Protein AF-A0A383ETC2-F1 (afdb_monomer)

Mean predicted aligned error: 9.5 Å

Nearest PDB structures (foldseek):
  1ifq-assembly1_A  TM=3.343E-01  e=2.423E+00  Mus musculus
  5vnj-assembly1_C  TM=3.309E-01  e=2.582E+00  Mus musculus
  7e2d-assembly1_D  TM=2.742E-01  e=3.548E+00  Saccharomyces cerevisiae S288C

Foldseek 3Di:
DDPDDDPPPPVPPPFVPDDDPPDDPWDWPDDDQKTWTWDDDPNDIDIDIDHDDPDDPVVVCVQVVPQQCCVVVPVPDPGDDDDDDD

Structure (mmCIF, N/CA/C/O backbone):
data_AF-A0A383ETC2-F1
#
_entry.id   AF-A0A383ETC2-F1
#
loop_
_atom_site.group_PDB
_atom_site.id
_atom_site.type_symbol
_atom_site.label_atom_id
_atom_site.label_alt_id
_atom_site.label_comp_id
_atom_site.label_asym_id
_atom_site.label_entity_id
_atom_site.label_seq_id
_atom_site.pdbx_PDB_ins_code
_atom_site.Cartn_x
_atom_site.Cartn_y
_atom_site.Cartn_z
_atom_site.occupancy
_atom_site.B_iso_or_equiv
_atom_site.auth_seq_id
_atom_site.auth_comp_id
_atom_site.auth_asym_id
_atom_site.auth_atom_id
_atom_site.pdbx_PDB_model_num
ATOM 1 N N . MET A 1 1 ? 35.928 41.538 -15.212 1.00 42.78 1 MET A N 1
ATOM 2 C CA . MET A 1 1 ? 36.092 40.078 -15.390 1.00 42.78 1 MET A CA 1
ATOM 3 C C . MET A 1 1 ? 34.988 39.430 -14.569 1.00 42.78 1 MET A C 1
ATOM 5 O O . MET A 1 1 ? 34.859 39.773 -13.404 1.00 42.78 1 MET A O 1
ATOM 9 N N . PHE A 1 2 ? 34.095 3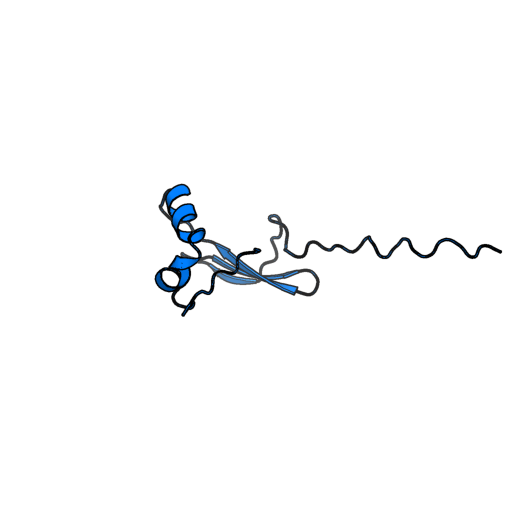8.684 -15.214 1.00 46.91 2 PHE A N 1
ATOM 10 C CA . PHE A 1 2 ? 32.750 38.355 -14.731 1.00 46.91 2 PHE A CA 1
ATOM 11 C C . PHE A 1 2 ? 32.750 37.496 -13.453 1.00 46.91 2 PHE A C 1
ATOM 13 O O . PHE A 1 2 ? 32.922 36.286 -13.514 1.00 46.91 2 PHE A O 1
ATOM 20 N N . THR A 1 3 ? 32.508 38.113 -12.297 1.00 49.47 3 THR A N 1
ATOM 21 C CA . THR A 1 3 ? 32.125 37.434 -11.048 1.00 49.47 3 THR A CA 1
ATOM 22 C C . THR A 1 3 ? 30.611 37.464 -10.918 1.00 49.47 3 THR A C 1
ATOM 24 O O . THR A 1 3 ? 30.045 38.231 -10.145 1.00 49.47 3 THR A O 1
ATOM 27 N N . SER A 1 4 ? 29.925 36.711 -11.761 1.00 55.88 4 SER A N 1
ATOM 28 C CA . SER A 1 4 ? 28.486 36.476 -11.664 1.00 55.88 4 SER A CA 1
ATOM 29 C C . SER A 1 4 ? 28.177 35.249 -12.504 1.00 55.88 4 SER A C 1
ATOM 31 O O . SER A 1 4 ? 28.752 35.093 -13.576 1.00 55.88 4 SER A O 1
ATOM 33 N N . ILE A 1 5 ? 27.231 34.433 -12.041 1.00 59.28 5 ILE A N 1
ATOM 34 C CA . ILE A 1 5 ? 26.685 33.244 -12.718 1.00 59.28 5 ILE A CA 1
ATOM 35 C C . ILE A 1 5 ? 27.441 31.932 -12.428 1.00 59.28 5 ILE A C 1
ATOM 37 O O . ILE A 1 5 ? 27.852 31.230 -13.339 1.00 59.28 5 ILE A O 1
ATOM 41 N N . ILE A 1 6 ? 27.546 31.527 -11.157 1.00 52.69 6 ILE A N 1
ATOM 42 C CA . ILE A 1 6 ? 27.477 30.091 -10.812 1.00 52.69 6 ILE A CA 1
ATOM 43 C C . ILE A 1 6 ? 26.647 29.942 -9.531 1.00 52.69 6 ILE A C 1
ATOM 45 O O . ILE A 1 6 ? 27.167 29.651 -8.462 1.00 52.69 6 ILE A O 1
ATOM 49 N N . LEU A 1 7 ? 25.341 30.197 -9.615 1.00 49.88 7 LEU A N 1
ATOM 50 C CA . LEU A 1 7 ? 24.400 29.789 -8.560 1.00 49.88 7 LEU A CA 1
ATOM 51 C C . LEU A 1 7 ? 23.19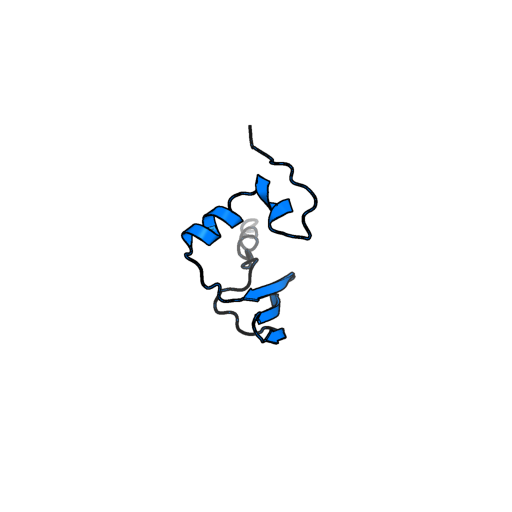5 29.007 -9.111 1.00 49.88 7 LEU A C 1
ATOM 53 O O . LEU A 1 7 ? 22.250 28.747 -8.376 1.00 49.88 7 LEU A O 1
ATOM 57 N N . LEU A 1 8 ? 23.214 28.632 -10.399 1.00 53.69 8 LEU A N 1
ATOM 58 C CA . LEU A 1 8 ? 22.035 28.117 -11.106 1.00 53.69 8 LEU A CA 1
ATOM 59 C C . LEU A 1 8 ? 22.019 26.623 -11.513 1.00 53.69 8 LEU A C 1
ATOM 61 O O . LEU A 1 8 ? 21.085 26.266 -12.221 1.00 53.69 8 LEU A O 1
ATOM 65 N N . PRO A 1 9 ? 22.911 25.698 -11.087 1.00 50.62 9 PRO A N 1
ATOM 66 C CA . PRO A 1 9 ? 22.621 24.279 -11.305 1.00 50.62 9 PRO A CA 1
ATOM 67 C C . PRO A 1 9 ? 22.197 23.520 -10.038 1.00 50.62 9 PRO A C 1
ATOM 69 O O . PRO A 1 9 ? 21.976 22.319 -10.124 1.00 50.62 9 PRO A O 1
ATOM 72 N N . LEU A 1 10 ? 22.043 24.164 -8.870 1.00 50.25 10 LEU A N 1
ATOM 73 C CA . LEU A 1 10 ? 21.657 23.447 -7.639 1.00 50.25 10 LEU A CA 1
ATOM 74 C C . LEU A 1 10 ? 20.157 23.127 -7.519 1.00 50.25 10 LEU A C 1
ATOM 76 O O . LEU A 1 10 ? 19.787 22.315 -6.681 1.00 50.25 10 LEU A O 1
ATOM 80 N N . PHE A 1 11 ? 19.295 23.705 -8.359 1.00 51.31 11 PHE A N 1
ATOM 81 C CA . PHE A 1 11 ? 17.842 23.492 -8.278 1.00 51.31 11 PHE A CA 1
ATOM 82 C C . PHE A 1 11 ? 17.300 22.362 -9.172 1.00 51.31 11 PHE A C 1
ATOM 84 O O . PHE A 1 11 ? 16.093 22.135 -9.189 1.00 51.31 11 PHE A O 1
ATOM 91 N N . LEU A 1 12 ? 18.153 21.646 -9.917 1.00 51.09 12 LEU A N 1
ATOM 92 C CA . LEU A 1 12 ? 17.701 20.678 -10.932 1.00 51.09 12 LEU A CA 1
ATOM 93 C C . LEU A 1 12 ? 17.656 19.213 -10.473 1.00 51.09 12 LEU A C 1
ATOM 95 O O . LEU A 1 12 ? 17.229 18.361 -11.245 1.00 51.09 12 LEU A O 1
ATOM 99 N N . PHE A 1 13 ? 18.026 18.906 -9.230 1.00 51.88 13 PHE A N 1
ATOM 100 C CA . PHE A 1 13 ? 17.975 17.538 -8.701 1.00 51.88 13 PHE A CA 1
ATOM 101 C C . PHE A 1 13 ? 16.915 17.394 -7.609 1.00 51.88 13 PHE A C 1
ATOM 103 O O . PHE A 1 13 ? 17.196 16.930 -6.511 1.00 51.88 13 PHE A O 1
ATOM 110 N N . CYS A 1 14 ? 15.673 17.773 -7.911 1.00 52.16 14 CYS A N 1
ATOM 111 C CA . CYS A 1 14 ? 14.547 17.12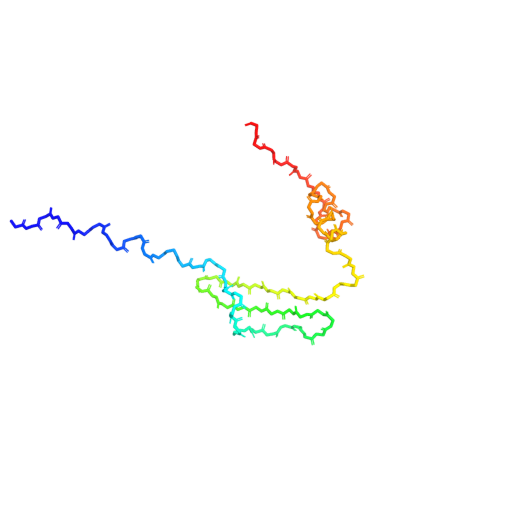4 -7.246 1.00 52.16 14 CYS A CA 1
ATOM 112 C C . CYS A 1 14 ? 14.306 15.819 -8.015 1.00 52.16 14 CYS A C 1
ATOM 114 O O . CYS A 1 14 ? 13.481 15.771 -8.926 1.00 52.16 14 CYS A O 1
ATOM 116 N N . SER A 1 15 ? 15.130 14.797 -7.761 1.00 59.91 15 SER A N 1
ATOM 117 C CA . SER A 1 15 ? 14.815 13.456 -8.249 1.00 59.91 15 SER A CA 1
ATOM 118 C C . SER A 1 15 ? 13.459 13.064 -7.668 1.00 59.91 15 SER A C 1
ATOM 120 O O . SER A 1 15 ? 13.164 13.364 -6.509 1.00 59.91 15 SER A O 1
ATOM 122 N N . GLU A 1 16 ? 12.600 12.440 -8.478 1.00 62.09 16 GLU A N 1
ATOM 123 C CA . GLU A 1 16 ? 11.372 11.856 -7.947 1.00 62.09 16 GLU A CA 1
ATOM 124 C C . GLU A 1 16 ? 11.768 10.911 -6.811 1.00 62.09 16 GLU A C 1
ATOM 126 O O . GLU A 1 16 ? 12.487 9.936 -7.025 1.00 62.09 16 GLU A O 1
ATOM 131 N N . LEU A 1 17 ? 11.345 11.236 -5.586 1.00 77.31 17 LEU A N 1
ATOM 132 C CA . LEU A 1 17 ? 11.691 10.456 -4.401 1.00 77.31 17 LEU A CA 1
ATOM 133 C C . LEU A 1 17 ? 11.209 9.007 -4.563 1.00 77.31 17 LEU A C 1
ATOM 135 O O . LEU A 1 17 ? 11.868 8.088 -4.096 1.00 77.31 17 LEU A O 1
ATOM 139 N N . VAL A 1 18 ? 10.089 8.818 -5.269 1.00 87.75 18 VAL A N 1
ATOM 140 C CA . VAL A 1 18 ? 9.371 7.554 -5.448 1.00 87.75 18 VAL A CA 1
ATOM 141 C C . VAL A 1 18 ? 9.502 7.070 -6.901 1.00 87.75 18 VAL A C 1
ATOM 143 O O . VAL A 1 18 ? 9.353 7.888 -7.808 1.00 87.75 18 VAL A O 1
ATOM 146 N N . PRO A 1 19 ? 9.703 5.760 -7.158 1.00 91.38 19 PRO A N 1
ATOM 147 C CA . PRO A 1 19 ? 9.648 5.212 -8.508 1.00 91.38 19 PRO A CA 1
ATOM 148 C C . PRO A 1 19 ? 8.309 5.547 -9.187 1.00 91.38 19 PRO A C 1
ATOM 150 O O . PRO A 1 19 ? 7.255 5.336 -8.572 1.00 91.38 19 PRO A O 1
ATOM 153 N N . PRO A 1 20 ? 8.305 5.995 -10.455 1.00 90.00 20 PRO A N 1
ATOM 154 C CA . PRO A 1 20 ? 7.076 6.316 -11.163 1.00 90.00 20 PRO A CA 1
ATOM 155 C C . PRO A 1 20 ? 6.214 5.067 -11.339 1.00 90.00 20 PRO A C 1
ATOM 157 O O . PRO A 1 20 ? 6.692 3.929 -11.323 1.00 90.00 20 PRO A O 1
ATOM 160 N N . ALA A 1 21 ? 4.915 5.260 -11.575 1.00 86.56 21 ALA A N 1
ATOM 161 C CA . ALA A 1 21 ? 3.985 4.149 -11.786 1.00 86.56 21 ALA A CA 1
ATOM 162 C C . ALA A 1 21 ? 4.399 3.224 -12.950 1.00 86.56 21 ALA A C 1
ATOM 164 O O . ALA A 1 21 ? 4.083 2.032 -12.923 1.00 86.56 21 ALA A O 1
ATOM 165 N N . THR A 1 22 ? 5.124 3.773 -13.930 1.00 90.12 22 THR A N 1
ATOM 166 C CA . THR A 1 22 ? 5.692 3.086 -15.097 1.00 90.12 22 THR A CA 1
ATOM 167 C C . THR A 1 22 ? 6.978 2.309 -14.799 1.00 90.12 22 THR A C 1
ATOM 169 O O . THR A 1 22 ? 7.452 1.598 -15.679 1.00 90.12 22 THR A O 1
ATOM 172 N N . HIS A 1 23 ? 7.548 2.396 -13.590 1.00 92.12 23 HIS A N 1
ATOM 173 C CA . HIS A 1 23 ? 8.745 1.640 -13.212 1.00 92.12 23 HIS A CA 1
ATOM 174 C C . HIS A 1 23 ? 8.462 0.136 -13.185 1.00 92.12 23 HIS A C 1
ATOM 176 O O . HIS A 1 23 ? 7.612 -0.338 -12.421 1.00 92.12 23 HIS A O 1
ATOM 182 N N . THR A 1 24 ? 9.198 -0.627 -13.992 1.00 91.69 24 THR A N 1
ATOM 183 C CA . THR A 1 24 ? 8.999 -2.076 -14.164 1.00 91.69 24 THR A CA 1
ATOM 184 C C . THR A 1 24 ? 10.090 -2.935 -13.531 1.00 91.69 24 THR A C 1
ATOM 186 O O . THR A 1 24 ? 9.864 -4.125 -13.321 1.00 91.69 24 THR A O 1
ATOM 189 N N . 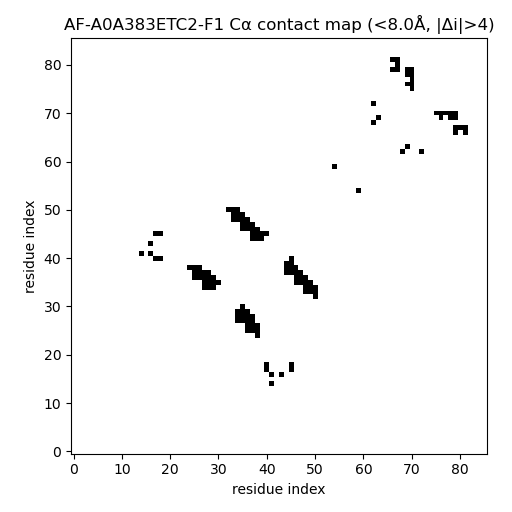SER A 1 25 ? 11.253 -2.367 -13.205 1.00 94.31 25 SER A N 1
ATOM 190 C CA . SER A 1 25 ? 12.430 -3.115 -12.739 1.00 94.31 25 SER A CA 1
ATOM 191 C C . SER A 1 25 ? 12.347 -3.449 -11.246 1.00 94.31 25 SER A C 1
ATOM 193 O O . SER A 1 25 ? 13.080 -2.891 -10.436 1.00 94.31 25 SER A O 1
ATOM 195 N N . TRP A 1 26 ? 11.429 -4.343 -10.876 1.00 96.88 26 TRP A N 1
ATOM 196 C CA . TRP A 1 26 ? 11.243 -4.812 -9.500 1.00 96.88 26 TRP A CA 1
ATOM 197 C C . TRP A 1 26 ? 11.871 -6.191 -9.294 1.00 96.88 26 TRP A C 1
ATOM 199 O O . TRP A 1 26 ? 11.614 -7.122 -10.054 1.00 96.88 26 TRP A O 1
ATOM 209 N N . ASN A 1 27 ? 12.625 -6.347 -8.210 1.00 97.75 27 ASN A N 1
ATOM 210 C CA . ASN A 1 27 ? 13.003 -7.646 -7.671 1.00 97.75 27 ASN A CA 1
ATOM 211 C C . ASN A 1 27 ? 11.806 -8.224 -6.915 1.00 97.75 27 ASN A C 1
ATOM 213 O O . ASN A 1 27 ? 11.334 -7.637 -5.940 1.00 97.75 27 ASN A O 1
ATOM 217 N N . ILE A 1 28 ? 11.298 -9.361 -7.375 1.00 97.50 28 ILE A N 1
ATOM 218 C CA . ILE A 1 28 ? 10.087 -9.979 -6.831 1.00 97.50 28 ILE A CA 1
ATOM 219 C C . ILE A 1 28 ? 10.445 -10.795 -5.583 1.00 97.50 28 ILE A C 1
ATOM 221 O O . ILE A 1 28 ? 11.325 -11.649 -5.632 1.00 97.50 28 ILE A O 1
ATOM 225 N N . ILE A 1 29 ? 9.741 -10.536 -4.479 1.00 97.75 29 ILE A N 1
ATOM 226 C CA . ILE A 1 29 ? 9.804 -11.328 -3.239 1.00 97.75 29 ILE A CA 1
ATOM 227 C C . ILE A 1 29 ? 8.666 -12.353 -3.224 1.00 97.75 29 ILE A C 1
ATOM 229 O O . ILE A 1 29 ? 8.884 -13.509 -2.878 1.00 97.75 29 ILE A O 1
ATOM 233 N N . GLN A 1 30 ? 7.460 -11.930 -3.615 1.00 96.75 30 GLN A N 1
ATOM 234 C CA . GLN A 1 30 ? 6.251 -12.756 -3.626 1.00 96.75 30 GLN A CA 1
ATOM 235 C C . GLN A 1 30 ? 5.375 -12.386 -4.829 1.00 96.75 30 GLN A C 1
ATOM 237 O O . GLN A 1 30 ? 5.316 -11.220 -5.221 1.00 96.75 30 GLN A O 1
ATOM 242 N N . ASN A 1 31 ? 4.726 -13.377 -5.443 1.00 95.19 31 ASN A N 1
ATOM 243 C CA . ASN A 1 31 ? 3.916 -13.202 -6.653 1.00 95.19 31 ASN A CA 1
ATOM 244 C C . ASN A 1 31 ? 2.725 -14.176 -6.674 1.00 95.19 31 ASN A C 1
ATOM 246 O O . ASN A 1 31 ? 2.594 -14.982 -7.593 1.00 95.19 31 ASN A O 1
ATOM 250 N N . ASP A 1 32 ? 1.908 -14.137 -5.623 1.00 92.75 32 ASP A N 1
ATOM 251 C CA . ASP A 1 32 ? 0.696 -14.951 -5.471 1.00 92.75 32 ASP A CA 1
ATOM 252 C C . ASP A 1 32 ? -0.538 -14.056 -5.213 1.00 92.75 32 ASP A C 1
ATOM 254 O O . ASP A 1 32 ? -0.741 -13.079 -5.933 1.00 92.75 32 ASP A O 1
ATOM 258 N N . GLU A 1 33 ? -1.367 -14.369 -4.210 1.00 91.50 33 GLU A N 1
ATOM 259 C CA . GLU A 1 33 ? -2.458 -13.511 -3.721 1.00 91.50 33 GLU A CA 1
ATOM 260 C C . GLU A 1 33 ? -1.984 -12.081 -3.394 1.00 91.50 33 GLU A C 1
ATOM 262 O O . GLU A 1 33 ? -2.715 -11.101 -3.596 1.00 91.50 33 GLU A O 1
ATOM 267 N N . PHE A 1 34 ? -0.733 -11.952 -2.944 1.00 94.38 34 PHE A N 1
ATOM 268 C CA . PHE A 1 34 ? -0.064 -10.676 -2.745 1.00 94.38 34 PHE A CA 1
ATOM 269 C C . PHE A 1 34 ? 1.183 -10.611 -3.625 1.00 94.38 34 PHE A C 1
ATOM 271 O O . PHE A 1 34 ? 2.109 -11.414 -3.516 1.00 94.38 34 PHE A O 1
ATOM 278 N N . TRP A 1 35 ? 1.246 -9.597 -4.482 1.00 97.19 35 TRP A N 1
ATOM 279 C CA . TRP A 1 35 ? 2.480 -9.259 -5.179 1.00 97.19 35 TRP A CA 1
ATOM 280 C C . TRP A 1 35 ? 3.324 -8.363 -4.279 1.00 97.19 35 TRP A C 1
ATOM 282 O O . TRP A 1 35 ? 2.844 -7.322 -3.829 1.00 97.19 35 TRP A O 1
ATOM 292 N N . ILE A 1 36 ? 4.578 -8.737 -4.036 1.00 97.12 36 ILE A N 1
ATOM 293 C CA . ILE A 1 36 ? 5.544 -7.954 -3.263 1.00 97.12 36 ILE A CA 1
ATOM 294 C C . ILE A 1 36 ? 6.842 -7.886 -4.057 1.00 97.12 36 ILE A C 1
ATOM 296 O O . ILE A 1 36 ? 7.418 -8.912 -4.423 1.00 97.12 36 ILE A O 1
ATOM 300 N N . GLY A 1 37 ? 7.337 -6.673 -4.277 1.00 97.38 37 GLY A N 1
ATOM 301 C CA . GLY A 1 37 ? 8.630 -6.448 -4.904 1.00 97.38 37 GLY A CA 1
ATOM 302 C C . GLY A 1 37 ? 9.378 -5.280 -4.285 1.00 97.38 37 GLY A C 1
ATOM 303 O O . GLY A 1 37 ? 8.800 -4.438 -3.594 1.00 97.38 37 GLY A O 1
ATOM 304 N N . TRP A 1 38 ? 10.674 -5.221 -4.560 1.00 97.38 38 TRP A N 1
ATOM 305 C CA . TRP A 1 38 ? 11.528 -4.108 -4.170 1.00 97.38 38 TRP A CA 1
ATOM 306 C C . TRP A 1 38 ? 12.441 -3.662 -5.312 1.00 97.38 38 TRP A C 1
ATOM 308 O O . TRP A 1 38 ? 12.729 -4.423 -6.231 1.00 97.38 38 TRP A O 1
ATOM 318 N N . THR A 1 39 ? 12.894 -2.416 -5.277 1.00 96.50 39 THR A N 1
ATOM 319 C CA . THR A 1 39 ? 13.829 -1.852 -6.257 1.00 96.50 39 THR A CA 1
ATOM 320 C C . THR A 1 39 ? 14.746 -0.852 -5.575 1.00 96.50 39 THR A C 1
ATOM 322 O O . THR A 1 39 ? 14.345 -0.200 -4.614 1.00 96.50 39 THR A O 1
ATOM 325 N N . ASN A 1 40 ? 15.948 -0.676 -6.111 1.00 94.31 40 ASN A N 1
ATOM 326 C CA . ASN A 1 40 ? 16.693 0.558 -5.887 1.00 94.31 40 ASN A CA 1
ATOM 327 C C . ASN A 1 40 ? 16.164 1.597 -6.887 1.00 94.31 40 ASN A C 1
ATOM 329 O O . ASN A 1 40 ? 15.976 1.264 -8.061 1.00 94.31 40 ASN A O 1
ATOM 333 N N . TYR A 1 41 ? 15.874 2.814 -6.441 1.00 90.88 41 TYR A N 1
ATOM 334 C CA . TYR A 1 41 ? 15.481 3.925 -7.310 1.00 90.88 41 TYR A CA 1
ATOM 335 C C . TYR A 1 41 ? 16.002 5.231 -6.715 1.00 90.88 41 TYR A C 1
ATOM 337 O O . TYR A 1 41 ? 15.696 5.557 -5.567 1.00 90.88 41 TYR A O 1
ATOM 345 N N . GLY A 1 42 ? 16.835 5.940 -7.480 1.00 86.44 42 GLY A N 1
ATOM 346 C CA . GLY A 1 42 ? 17.715 6.960 -6.915 1.00 86.44 42 GLY A CA 1
ATOM 347 C C . GLY A 1 42 ? 18.631 6.350 -5.849 1.00 86.44 42 GLY A C 1
ATOM 348 O O . GLY A 1 42 ? 19.149 5.248 -6.032 1.00 86.44 42 GLY A O 1
ATOM 349 N N . ASP A 1 43 ? 18.760 7.043 -4.721 1.00 88.31 43 ASP A N 1
ATOM 350 C CA . ASP A 1 43 ? 19.598 6.629 -3.587 1.00 88.31 43 ASP A CA 1
ATOM 351 C C . ASP A 1 43 ? 18.828 5.823 -2.524 1.00 88.31 43 ASP A C 1
ATOM 353 O O . ASP A 1 43 ? 19.336 5.572 -1.431 1.00 88.31 43 ASP A O 1
ATOM 357 N N . LEU A 1 44 ? 17.585 5.425 -2.818 1.00 89.94 44 LEU A N 1
ATOM 358 C CA . LEU A 1 44 ? 16.697 4.756 -1.870 1.00 89.94 44 LEU A CA 1
ATOM 359 C C . LEU A 1 44 ? 16.273 3.369 -2.352 1.00 89.94 44 LEU A C 1
ATOM 361 O O . LEU A 1 44 ? 16.166 3.087 -3.549 1.00 89.94 44 LEU A O 1
ATOM 365 N N . GLN A 1 45 ? 15.969 2.509 -1.382 1.00 93.00 45 GLN A N 1
ATOM 366 C CA . GLN A 1 45 ? 15.300 1.239 -1.627 1.00 93.00 45 GLN A CA 1
ATOM 367 C C . GLN A 1 45 ? 13.801 1.406 -1.420 1.00 93.00 45 GLN A C 1
ATOM 369 O O . GLN A 1 45 ? 13.348 1.858 -0.371 1.00 93.00 45 GLN A O 1
ATOM 374 N N . TRP A 1 46 ? 13.034 0.995 -2.417 1.00 95.06 46 TRP A N 1
ATOM 375 C CA . TRP A 1 46 ? 11.583 1.059 -2.408 1.00 95.06 46 TRP A CA 1
ATOM 376 C C . TRP A 1 46 ? 11.003 -0.338 -2.354 1.00 95.06 46 TRP A C 1
ATOM 378 O O . TRP A 1 46 ? 11.413 -1.205 -3.123 1.00 95.06 46 TRP A O 1
ATOM 388 N N . CYS A 1 47 ? 10.012 -0.542 -1.491 1.00 95.06 47 CYS A N 1
ATOM 389 C CA . CYS A 1 47 ? 9.157 -1.720 -1.514 1.00 95.06 47 CYS A CA 1
ATOM 390 C C . CYS A 1 47 ? 7.773 -1.350 -2.060 1.00 95.06 47 CYS A C 1
ATOM 392 O O . CYS A 1 47 ? 7.288 -0.230 -1.888 1.00 95.06 47 CYS A O 1
ATOM 394 N N . ARG A 1 48 ? 7.125 -2.295 -2.739 1.00 94.56 48 ARG A N 1
ATOM 395 C CA . ARG A 1 48 ? 5.754 -2.150 -3.228 1.00 94.56 48 ARG A CA 1
ATOM 396 C C . ARG A 1 48 ? 5.014 -3.460 -3.026 1.00 94.56 48 ARG A C 1
ATOM 398 O O . ARG A 1 48 ? 5.513 -4.517 -3.404 1.00 94.56 48 ARG A O 1
ATOM 405 N N . ALA A 1 49 ? 3.808 -3.362 -2.477 1.00 94.62 49 ALA A N 1
ATOM 406 C CA . ALA A 1 49 ? 2.859 -4.462 -2.397 1.00 94.62 49 ALA A CA 1
ATOM 407 C C . ALA A 1 49 ? 1.629 -4.156 -3.264 1.00 94.62 49 ALA A C 1
ATOM 409 O O . ALA A 1 49 ? 1.233 -2.995 -3.398 1.00 94.62 49 ALA A O 1
ATOM 410 N N . LYS A 1 50 ? 1.031 -5.182 -3.871 1.00 94.06 50 LYS A N 1
ATOM 411 C CA . LYS A 1 50 ? -0.244 -5.091 -4.593 1.00 94.06 50 LYS A CA 1
ATOM 412 C C . LYS A 1 50 ? -1.099 -6.305 -4.264 1.00 94.06 50 LYS A C 1
ATOM 414 O O . LYS A 1 50 ? -0.594 -7.421 -4.202 1.00 94.06 50 LYS A O 1
ATOM 419 N N . SER A 1 51 ? -2.394 -6.080 -4.123 1.00 94.00 51 SER A N 1
ATOM 420 C CA . SER A 1 51 ? -3.404 -7.132 -4.067 1.00 94.00 51 SER A CA 1
ATOM 421 C C . SER A 1 51 ? -4.734 -6.573 -4.571 1.00 94.00 51 SER A C 1
ATOM 423 O O . SER A 1 51 ? -4.853 -5.367 -4.805 1.00 94.00 51 SER A O 1
ATOM 425 N N . THR A 1 52 ? -5.716 -7.449 -4.763 1.00 93.25 52 THR A N 1
ATOM 426 C CA . THR A 1 52 ? -7.081 -7.085 -5.153 1.00 93.25 52 THR A CA 1
ATOM 427 C C . THR A 1 52 ? -8.019 -7.441 -4.013 1.00 93.25 52 THR A C 1
ATOM 429 O O . THR A 1 52 ? -8.144 -8.607 -3.653 1.00 93.25 52 THR A O 1
ATOM 432 N N . LEU A 1 53 ? -8.693 -6.438 -3.453 1.00 92.50 53 LEU A N 1
ATOM 433 C CA . LEU A 1 53 ? -9.698 -6.633 -2.413 1.00 92.50 53 LEU A CA 1
ATOM 434 C C . LEU A 1 53 ? -11.091 -6.620 -3.041 1.00 92.50 53 LEU A C 1
ATOM 436 O O . LEU A 1 53 ? -11.429 -5.702 -3.785 1.00 92.50 53 LEU A O 1
ATOM 440 N N . GLN A 1 54 ? -11.912 -7.615 -2.707 1.00 94.81 54 GLN A N 1
ATOM 441 C CA . GLN A 1 54 ? -13.312 -7.690 -3.134 1.00 94.81 54 GLN A CA 1
ATOM 442 C C . GLN A 1 54 ? -14.196 -6.821 -2.227 1.00 94.81 54 GLN A C 1
ATOM 444 O O . GLN A 1 54 ? -15.032 -7.325 -1.479 1.00 94.81 54 GLN A O 1
ATOM 449 N N . ALA A 1 55 ? -13.962 -5.509 -2.242 1.00 9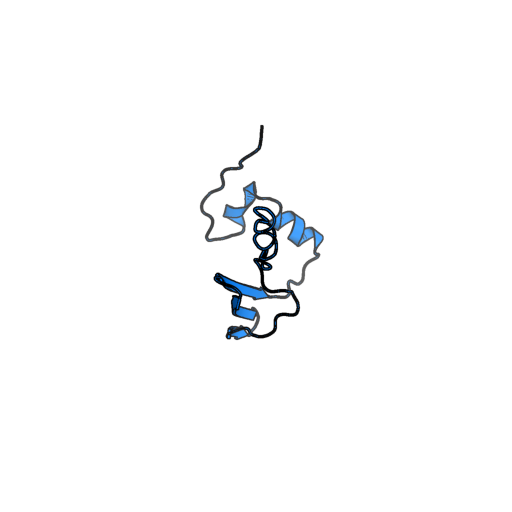5.00 55 ALA A N 1
ATOM 450 C CA . ALA A 1 55 ? -14.704 -4.535 -1.450 1.00 95.00 55 ALA A CA 1
ATOM 451 C C . ALA A 1 55 ? -14.802 -3.184 -2.184 1.00 95.00 55 ALA A C 1
ATOM 453 O O . ALA A 1 55 ? -13.917 -2.858 -2.980 1.00 95.00 55 ALA A O 1
ATOM 454 N N . PRO A 1 56 ? -15.839 -2.371 -1.915 1.00 96.94 56 PRO A N 1
ATOM 455 C CA . PRO A 1 56 ? -15.925 -1.016 -2.445 1.00 96.94 56 PRO A CA 1
ATOM 456 C C . PRO A 1 56 ? -14.758 -0.146 -1.970 1.00 96.94 56 PRO A C 1
ATOM 458 O O . PRO A 1 56 ? -14.344 -0.219 -0.809 1.00 96.94 56 PRO A O 1
ATOM 461 N N . ILE A 1 57 ? -14.269 0.736 -2.846 1.00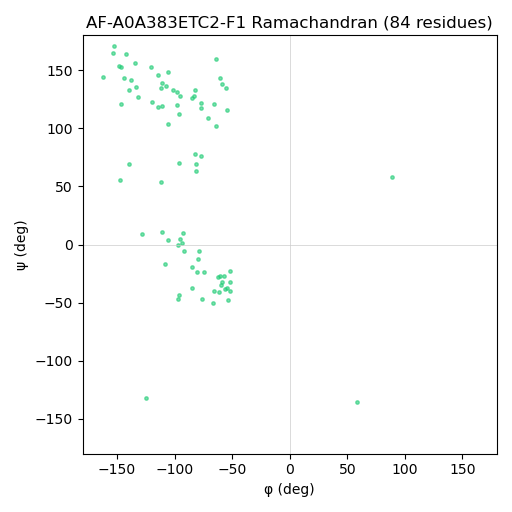 95.50 57 ILE A N 1
ATOM 462 C CA . ILE A 1 57 ? -13.172 1.653 -2.509 1.00 95.50 57 ILE A CA 1
ATOM 463 C C . ILE A 1 57 ? -13.528 2.572 -1.336 1.00 95.50 57 ILE A C 1
ATOM 465 O O . ILE A 1 57 ? -12.674 2.841 -0.503 1.00 95.50 57 ILE A O 1
ATOM 469 N N . GLU A 1 58 ? -14.792 2.982 -1.220 1.00 96.94 58 GLU A N 1
ATOM 470 C CA . GLU A 1 58 ? -15.295 3.807 -0.115 1.00 96.94 58 GLU A CA 1
ATOM 471 C C . GLU A 1 58 ? -15.151 3.095 1.236 1.00 96.94 58 GLU A C 1
ATOM 473 O O . GLU A 1 58 ? -14.731 3.695 2.225 1.00 96.94 58 GLU A O 1
ATOM 478 N N . SER A 1 59 ? -15.431 1.787 1.275 1.00 96.44 59 SER A N 1
ATOM 479 C CA . SER A 1 59 ? -15.258 0.974 2.480 1.00 96.44 59 SER A CA 1
ATOM 480 C C . SER A 1 59 ? -13.784 0.857 2.867 1.00 96.44 59 SER A C 1
ATOM 482 O O . SER A 1 59 ? -13.451 0.943 4.046 1.00 96.44 59 SER A O 1
ATOM 484 N N . ILE A 1 60 ? -12.894 0.703 1.881 1.00 94.69 60 ILE A N 1
ATOM 485 C CA . ILE A 1 60 ? -11.444 0.651 2.108 1.00 94.69 60 ILE A CA 1
ATOM 486 C C . I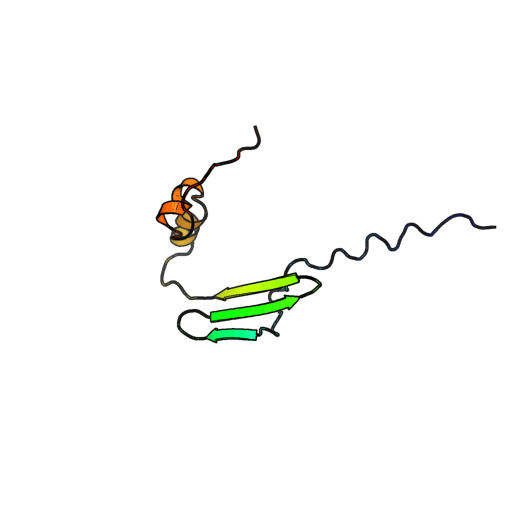LE A 1 60 ? -10.935 2.012 2.604 1.00 94.69 60 ILE A C 1
ATOM 488 O O . ILE A 1 60 ? -10.272 2.062 3.636 1.00 94.69 60 ILE A O 1
ATOM 492 N N . SER A 1 61 ? -11.283 3.100 1.909 1.00 96.12 61 SER A N 1
ATOM 493 C CA . SER A 1 61 ? -10.932 4.490 2.245 1.00 96.12 61 SER A CA 1
ATOM 494 C C . SER A 1 61 ? -11.337 4.834 3.681 1.00 96.12 61 SER A C 1
ATOM 496 O O . SER A 1 61 ? -10.491 5.244 4.472 1.00 96.12 61 SER A O 1
ATOM 498 N N . THR A 1 62 ? -12.573 4.509 4.075 1.00 96.69 62 THR A N 1
ATOM 499 C CA . THR A 1 62 ? -13.076 4.736 5.443 1.00 96.69 62 THR A CA 1
ATOM 500 C C . THR A 1 62 ? -12.201 4.069 6.514 1.00 96.69 62 THR A C 1
ATOM 502 O O . THR A 1 62 ? -11.981 4.635 7.586 1.00 96.69 62 THR A O 1
ATOM 505 N N . ILE A 1 63 ? -11.685 2.865 6.2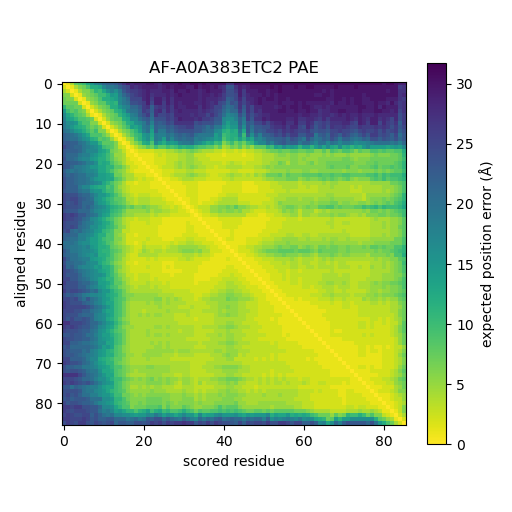44 1.00 95.75 63 ILE A N 1
ATOM 506 C CA . ILE A 1 63 ? -10.830 2.129 7.184 1.00 95.75 63 ILE A CA 1
ATOM 507 C C . ILE A 1 63 ? -9.416 2.720 7.219 1.00 95.75 63 ILE A C 1
ATOM 509 O O . ILE A 1 63 ? -8.876 2.928 8.306 1.00 95.75 63 ILE A O 1
ATOM 513 N N . ILE A 1 64 ? -8.810 2.982 6.056 1.00 94.69 64 ILE A N 1
ATOM 514 C CA . ILE A 1 64 ? -7.414 3.448 5.974 1.00 94.69 64 ILE A CA 1
ATOM 515 C C . ILE A 1 64 ? -7.246 4.914 6.380 1.00 94.69 64 ILE A C 1
ATOM 517 O O . ILE A 1 64 ? -6.157 5.301 6.781 1.00 94.69 64 ILE A O 1
ATOM 521 N N . GLU A 1 65 ? -8.289 5.739 6.290 1.00 95.25 65 GLU A N 1
ATOM 522 C CA . GLU A 1 65 ? -8.230 7.153 6.683 1.00 95.25 65 GLU A CA 1
ATOM 523 C C . GLU A 1 65 ? -8.473 7.350 8.185 1.00 95.25 65 GLU A C 1
ATOM 525 O O . GLU A 1 65 ? -8.056 8.361 8.759 1.00 95.25 65 GLU A O 1
ATOM 530 N N . ASN A 1 66 ? -9.077 6.366 8.860 1.00 96.31 66 ASN A N 1
ATOM 531 C CA . ASN A 1 66 ? -9.288 6.392 10.303 1.00 96.31 66 ASN A CA 1
ATOM 532 C C . ASN A 1 66 ? -7.995 6.063 11.073 1.00 96.31 66 ASN A C 1
ATOM 534 O O . ASN A 1 66 ? -7.827 4.974 11.630 1.00 96.31 66 ASN A O 1
ATOM 538 N N . LYS A 1 67 ? -7.089 7.045 11.137 1.00 95.25 67 LYS A N 1
ATOM 539 C CA . LYS A 1 67 ? -5.782 6.963 11.820 1.00 95.25 67 LYS A CA 1
ATOM 540 C C . LYS A 1 67 ? -5.884 6.486 13.265 1.00 95.25 67 LYS A C 1
ATOM 542 O O . LYS A 1 67 ? -5.069 5.680 13.703 1.00 95.25 67 LYS A O 1
ATOM 547 N N . ALA A 1 68 ? -6.901 6.945 13.995 1.00 95.88 68 ALA A N 1
ATOM 548 C CA . ALA A 1 68 ? -7.120 6.561 15.389 1.00 95.88 68 ALA A CA 1
ATOM 549 C C . ALA A 1 68 ? -7.337 5.045 15.557 1.00 95.88 68 ALA A C 1
ATOM 551 O O . ALA A 1 68 ? -7.027 4.488 16.606 1.00 95.88 68 ALA A O 1
ATOM 552 N N . ASN A 1 69 ? -7.839 4.374 14.518 1.00 96.50 69 ASN A N 1
ATOM 553 C CA . ASN A 1 69 ? -8.166 2.953 14.530 1.00 96.50 69 ASN A CA 1
ATOM 554 C C . ASN A 1 69 ? -7.050 2.050 13.973 1.00 96.50 69 ASN A C 1
ATOM 556 O O . ASN A 1 69 ? -7.234 0.838 13.865 1.00 96.50 69 ASN A O 1
ATOM 560 N N . TYR A 1 70 ? -5.880 2.594 13.624 1.00 96.50 70 TYR A N 1
ATOM 561 C CA . TYR A 1 70 ? -4.786 1.782 13.079 1.00 96.50 70 TYR A CA 1
ATOM 562 C C . TYR A 1 70 ? -4.382 0.588 13.954 1.00 96.50 70 TYR A C 1
ATOM 564 O O . TYR A 1 70 ? -4.138 -0.461 13.360 1.00 96.50 70 TYR A O 1
ATOM 572 N N . PRO A 1 71 ? -4.369 0.652 15.302 1.00 96.88 71 PRO A N 1
ATOM 573 C CA . PRO A 1 71 ? -4.017 -0.515 16.113 1.00 96.88 71 PRO A CA 1
ATOM 574 C C . PRO A 1 71 ? -4.979 -1.700 15.951 1.00 96.88 71 PRO A C 1
ATOM 576 O O . PRO A 1 71 ? -4.580 -2.853 16.088 1.00 96.88 71 PRO A O 1
ATOM 579 N N . ALA A 1 72 ? -6.248 -1.440 15.619 1.00 96.12 72 ALA A N 1
ATOM 580 C CA . ALA A 1 72 ? -7.230 -2.494 15.372 1.00 96.12 72 ALA A CA 1
ATOM 581 C C . ALA A 1 72 ? -7.125 -3.090 13.956 1.00 96.12 72 ALA A C 1
ATOM 583 O O . ALA A 1 72 ? -7.548 -4.222 13.728 1.00 96.12 72 ALA A O 1
ATOM 584 N N . VAL A 1 73 ? -6.576 -2.333 12.999 1.00 95.56 73 VAL A N 1
ATOM 585 C CA . VAL A 1 73 ? -6.493 -2.714 11.577 1.00 95.56 73 VAL A CA 1
ATOM 586 C C . VAL A 1 73 ? -5.129 -3.320 11.239 1.00 95.56 73 VAL A C 1
ATOM 588 O O . VAL A 1 73 ? -5.037 -4.364 10.591 1.00 95.56 73 VAL A O 1
ATOM 591 N N . PHE A 1 74 ? -4.047 -2.685 11.683 1.00 95.31 74 PHE A N 1
ATOM 592 C CA . PHE A 1 74 ? -2.676 -3.050 11.359 1.00 95.31 74 PHE A CA 1
ATOM 593 C C . PHE A 1 74 ? -2.012 -3.717 12.560 1.00 95.31 74 PHE A C 1
ATOM 595 O O . PHE A 1 74 ? -1.543 -3.050 13.471 1.00 95.31 74 PHE A O 1
ATOM 602 N N . LYS A 1 75 ? -1.878 -5.048 12.512 1.00 94.88 75 LYS A N 1
ATOM 603 C CA . LYS A 1 75 ? -1.343 -5.878 13.613 1.00 94.88 75 LYS A CA 1
ATOM 604 C C . LYS A 1 75 ? 0.010 -5.436 14.195 1.00 94.88 75 LYS A C 1
ATOM 606 O O . LYS A 1 75 ? 0.345 -5.846 15.296 1.00 94.88 75 LYS A O 1
ATOM 611 N N . ARG A 1 76 ? 0.820 -4.688 13.436 1.00 96.31 76 ARG A N 1
ATOM 612 C CA . ARG A 1 76 ? 2.144 -4.195 13.863 1.00 96.31 76 ARG A CA 1
ATOM 613 C C . ARG A 1 76 ? 2.106 -2.807 14.505 1.00 96.31 76 ARG A C 1
ATOM 615 O O . ARG A 1 76 ? 3.143 -2.324 14.941 1.00 96.31 76 ARG A O 1
ATOM 622 N N . VAL A 1 77 ? 0.951 -2.151 14.509 1.00 96.69 77 VAL A N 1
ATOM 623 C CA . VAL A 1 77 ? 0.754 -0.851 15.145 1.00 96.69 77 VAL A CA 1
ATOM 624 C C . VAL A 1 77 ? 0.183 -1.109 16.532 1.00 96.69 77 VAL A C 1
ATOM 626 O O . VAL A 1 77 ? -0.933 -1.594 16.661 1.00 96.69 77 VAL A O 1
ATOM 629 N N . GLU A 1 78 ? 0.957 -0.809 17.569 1.00 96.81 78 GLU A N 1
ATOM 630 C CA . GLU A 1 78 ? 0.539 -1.053 18.956 1.00 96.81 78 GLU A CA 1
ATOM 631 C C . GLU A 1 78 ? -0.314 0.092 19.517 1.00 96.81 78 GLU A C 1
ATOM 633 O O . GLU A 1 78 ? -1.268 -0.136 20.256 1.00 96.81 78 GLU A O 1
ATOM 638 N N . SER A 1 79 ? 0.005 1.334 19.156 1.00 96.56 79 SER A N 1
ATOM 639 C CA . SER A 1 79 ? -0.716 2.528 19.594 1.00 96.56 79 SER A CA 1
ATOM 640 C C . SER A 1 79 ? -0.579 3.659 18.574 1.00 96.56 79 SER A C 1
ATOM 642 O O . SER A 1 79 ? 0.254 3.604 17.666 1.00 96.56 79 SER A O 1
ATOM 644 N N . VAL A 1 80 ? -1.430 4.678 18.703 1.00 96.06 80 VAL A N 1
ATOM 645 C CA . VAL A 1 80 ? -1.406 5.880 17.864 1.00 96.06 80 VAL A CA 1
ATOM 646 C C . VAL A 1 80 ? -1.516 7.112 18.746 1.00 96.06 80 VAL A C 1
ATOM 648 O O . VAL A 1 80 ? -2.377 7.188 19.621 1.00 96.06 80 VAL A O 1
ATOM 651 N N . THR A 1 81 ? -0.684 8.104 18.455 1.00 95.94 81 THR A N 1
ATOM 652 C CA . THR A 1 81 ? -0.848 9.474 18.935 1.00 95.94 81 THR A CA 1
ATOM 653 C C . THR A 1 81 ? -1.214 10.338 17.739 1.00 95.94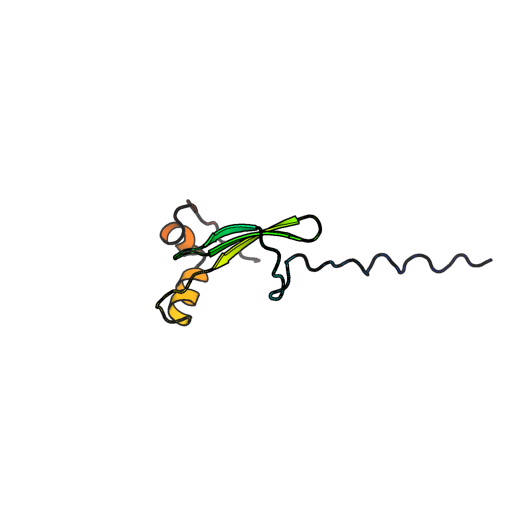 81 THR A C 1
ATOM 655 O O . THR A 1 81 ? -0.459 10.413 16.770 1.00 95.94 81 THR A O 1
ATOM 658 N N . LEU A 1 82 ? -2.392 10.959 17.781 1.00 93.38 82 LEU A N 1
ATOM 659 C CA . LEU A 1 82 ? -2.790 11.917 16.757 1.00 93.38 82 LEU A CA 1
ATOM 660 C C . LEU A 1 82 ? -2.064 13.232 17.018 1.00 93.38 82 LEU A C 1
ATOM 662 O O . LEU A 1 82 ? -2.192 13.807 18.095 1.00 93.38 82 LEU A O 1
ATOM 666 N N . ILE A 1 83 ? -1.306 13.681 16.026 1.00 91.56 83 ILE A N 1
ATOM 667 C CA . ILE A 1 83 ? -0.687 15.000 16.026 1.00 91.56 83 ILE A CA 1
ATOM 668 C C . ILE A 1 83 ? -1.596 15.893 15.189 1.00 91.56 83 ILE A C 1
ATOM 670 O O . ILE A 1 83 ? -1.856 15.591 14.022 1.00 91.56 83 ILE A O 1
ATOM 674 N N . THR A 1 84 ? -2.120 16.943 15.805 1.00 87.06 84 THR A N 1
ATOM 675 C CA . THR A 1 84 ? -2.828 18.025 15.124 1.00 87.06 84 THR A CA 1
ATOM 676 C C . THR A 1 84 ? -1.927 19.244 15.137 1.00 87.06 84 THR A C 1
ATOM 678 O O . THR A 1 84 ? -1.326 19.541 16.170 1.00 87.06 84 THR A O 1
ATOM 681 N N . ASP A 1 85 ? -1.837 19.937 14.009 1.00 74.56 85 ASP A N 1
ATOM 682 C CA . ASP A 1 85 ? -1.299 21.290 13.998 1.00 74.56 85 ASP A CA 1
ATOM 683 C C . ASP A 1 85 ? -2.362 22.162 14.691 1.00 74.56 85 ASP A C 1
ATOM 685 O O . ASP A 1 85 ? -3.475 22.283 14.173 1.00 74.56 85 ASP A O 1
ATOM 689 N N . GLU A 1 86 ? -2.091 22.633 15.912 1.00 55.69 86 GLU A N 1
ATOM 690 C CA . GLU A 1 86 ? -2.916 23.673 16.555 1.00 55.69 86 GLU A CA 1
ATOM 691 C C . GLU A 1 86 ? -2.877 24.982 15.753 1.00 55.69 86 GLU A C 1
ATOM 693 O O . GLU A 1 86 ? -1.780 25.354 15.269 1.00 55.69 86 GLU A O 1
#

pLDDT: mean 85.72, std 16.95, range [42.78, 97.75]

Radius of gyration: 20.59 Å; Cα contacts (8 Å, |Δi|>4): 67; chains: 1; bounding box: 52×55×35 Å

Secondary structure (DSSP, 8-state):
------SSSTTS----SS--TT---PEEEEESSSEEEEEEETTEEEEEEE---SS-HHHHHHHHH-GGGHHHH-TT----------

Solvent-accessible surface area (backbone atoms only — not comparable to full-atom values): 5974 Å² total; per-residue (Å²): 131,88,89,72,87,87,80,80,76,79,80,76,75,77,65,74,83,60,78,58,92,83,64,75,82,57,52,74,79,40,82,66,85,48,34,30,29,33,32,80,45,87,99,42,79,46,76,49,76,48,70,85,73,99,64,59,66,67,64,51,49,60,58,74,68,38,60,89,50,37,45,83,73,38,88,88,37,86,72,76,82,90,84,74,91,127

Sequence (86 aa):
MFTSIILLPLFLFCSELVPPATHTSWNIIQNDEFWIGWTNYGDLQWCRAKSTLQAPIESISTIIENKANYPAVFKRVESVTLITDE

Organism: NCBI:txid408172